Protein AF-X1MB28-F1 (afdb_monomer)

Secondary structure (DSSP, 8-state):
--EEE-SEEEEEEEEE--SSEEEEEEEETT--EEEEEEEEES-EEEEEEEEE-TT-SSSPPSEEEEEEEE-SS-EEEEE-

Mean predicted aligned error: 2.09 Å

Nearest PDB structures (foldseek):
  5aos-assembly1_A  TM=4.444E-01  e=5.708E-01  Ruminococcus flavefaciens
  5fu3-assembly1_A  TM=4.506E-01  e=1.761E+00  Ruminococcus flavefaciens

Sequence (80 aa):
APFLLDEGLTIFTFNHDGSSNFIVELLSIEGSLADLLVNEIGSYEGSKAVGIQQGALFGPEPGIHLLNITADGNWSITIE

Organism: NCBI:txid412755

Solvent-accessible surface area (backbone atoms only — not comparable to full-atom values): 4468 Å² total; per-residue (Å²): 118,78,46,79,43,67,69,44,76,38,38,39,38,43,40,32,73,22,73,41,56,35,35,33,33,36,21,38,75,89,65,47,83,30,45,79,74,43,83,46,74,23,61,43,77,51,71,47,79,44,65,23,34,79,86,48,96,70,52,37,55,51,42,52,27,34,72,52,76,47,64,77,42,63,70,50,78,47,81,85

Radius of gyration: 12.48 Å; Cα contacts (8 Å, |Δi|>4): 203; chains: 1; bounding box: 29×21×32 Å

Structure (mmCIF, N/CA/C/O backbone):
data_AF-X1MB28-F1
#
_entry.id   AF-X1MB28-F1
#
loop_
_atom_site.group_PDB
_atom_site.id
_atom_site.type_symbol
_atom_site.label_atom_id
_atom_site.label_alt_id
_atom_site.label_comp_id
_atom_site.label_asym_id
_atom_site.label_entity_id
_atom_site.label_seq_id
_atom_site.pdbx_PDB_ins_code
_atom_site.Cartn_x
_atom_site.Cartn_y
_atom_site.Cartn_z
_atom_site.occupancy
_atom_site.B_iso_or_equiv
_atom_site.auth_seq_id
_atom_site.auth_comp_id
_atom_site.auth_asym_id
_atom_site.auth_atom_id
_atom_site.pdbx_PDB_model_num
ATOM 1 N N . ALA A 1 1 ? -4.389 9.477 -3.025 1.00 86.69 1 ALA A N 1
ATOM 2 C CA . ALA A 1 1 ? -5.570 10.201 -2.504 1.00 86.69 1 ALA A CA 1
ATOM 3 C C . ALA A 1 1 ? -6.080 9.456 -1.279 1.00 86.69 1 ALA A C 1
ATOM 5 O O . ALA A 1 1 ? -5.829 8.255 -1.218 1.00 86.69 1 ALA A O 1
ATOM 6 N N . PRO A 1 2 ? -6.733 10.127 -0.318 1.00 96.25 2 PRO A N 1
ATOM 7 C CA . PRO A 1 2 ? -7.353 9.435 0.802 1.00 96.25 2 PRO A CA 1
ATOM 8 C C . PRO A 1 2 ? -8.483 8.511 0.335 1.00 96.25 2 PRO A C 1
ATOM 10 O O . PRO A 1 2 ? -9.192 8.841 -0.617 1.00 96.25 2 PRO A O 1
ATOM 13 N N . PHE A 1 3 ? -8.648 7.377 1.011 1.00 97.88 3 PHE A N 1
ATOM 14 C CA . PHE A 1 3 ? -9.720 6.405 0.774 1.00 97.88 3 PHE A CA 1
ATOM 15 C C . PHE A 1 3 ? -10.229 5.845 2.103 1.00 97.88 3 PHE A C 1
ATOM 17 O O . PHE A 1 3 ? -9.512 5.868 3.101 1.00 97.88 3 PHE A O 1
ATOM 24 N N . LEU A 1 4 ? -11.482 5.396 2.126 1.00 98.00 4 LEU A N 1
ATOM 25 C CA . LEU A 1 4 ? -12.100 4.806 3.310 1.00 98.00 4 LEU A CA 1
ATOM 26 C C . LEU A 1 4 ? -11.810 3.303 3.345 1.00 98.00 4 LEU A C 1
ATOM 28 O O . LEU A 1 4 ? -11.940 2.633 2.323 1.00 98.00 4 LEU A O 1
ATOM 32 N N . LEU A 1 5 ? -11.448 2.801 4.521 1.00 98.19 5 LEU A N 1
ATOM 33 C CA . LEU A 1 5 ? -11.424 1.381 4.847 1.00 98.19 5 LEU A CA 1
ATOM 34 C C . LEU A 1 5 ? -12.480 1.108 5.916 1.00 98.19 5 LEU A C 1
ATOM 36 O O . LEU A 1 5 ? -12.452 1.725 6.983 1.00 98.19 5 LEU A O 1
ATOM 40 N N . ASP A 1 6 ? -13.398 0.197 5.617 1.00 97.88 6 ASP A N 1
ATOM 41 C CA . ASP A 1 6 ? -14.398 -0.287 6.564 1.00 97.88 6 ASP A CA 1
ATOM 42 C C . ASP A 1 6 ? -13.855 -1.487 7.353 1.00 97.88 6 ASP A C 1
ATOM 44 O O . ASP A 1 6 ? -12.889 -2.136 6.952 1.00 97.88 6 ASP A O 1
ATOM 48 N N . GLU A 1 7 ? -14.475 -1.794 8.492 1.00 98.06 7 GLU A N 1
ATOM 49 C CA . GLU A 1 7 ? -14.139 -2.993 9.262 1.00 98.06 7 GLU A CA 1
ATOM 50 C C . GLU A 1 7 ? -14.346 -4.261 8.418 1.00 98.06 7 GLU A C 1
ATOM 52 O O . GLU A 1 7 ? -15.380 -4.427 7.766 1.00 98.06 7 GLU A O 1
ATOM 57 N N . GLY A 1 8 ? -13.375 -5.176 8.444 1.00 97.75 8 GLY A N 1
ATOM 58 C CA . GLY A 1 8 ? -13.421 -6.399 7.651 1.00 97.75 8 GLY A CA 1
ATOM 59 C C . GLY A 1 8 ? -12.082 -6.766 7.027 1.00 97.75 8 GLY A C 1
ATOM 60 O O . GLY A 1 8 ? -11.026 -6.584 7.627 1.00 97.75 8 GLY A O 1
ATOM 61 N N . LEU A 1 9 ? -12.139 -7.354 5.835 1.00 97.88 9 LEU A N 1
ATOM 62 C CA . LEU A 1 9 ? -10.967 -7.767 5.071 1.00 97.88 9 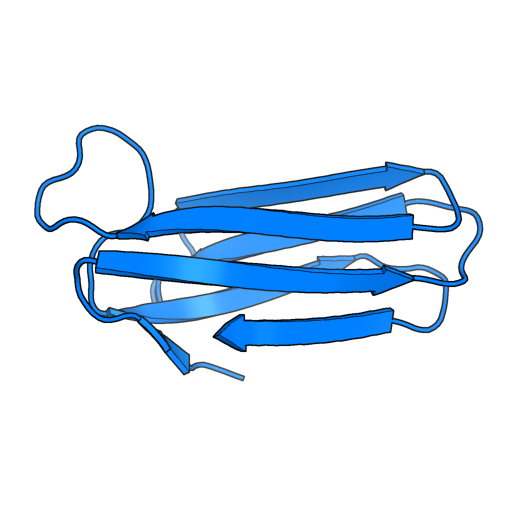LEU A CA 1
ATOM 63 C C . LEU A 1 9 ? -10.917 -6.961 3.778 1.00 97.88 9 LEU A C 1
ATOM 65 O O . LEU A 1 9 ? -11.878 -6.995 3.015 1.00 97.88 9 LEU A O 1
ATOM 69 N N . THR A 1 10 ? -9.787 -6.312 3.523 1.00 98.31 10 THR A N 1
ATOM 70 C CA . THR A 1 10 ? -9.513 -5.617 2.262 1.00 98.31 10 THR A CA 1
ATOM 71 C C . THR A 1 10 ? -8.347 -6.279 1.553 1.00 98.31 10 THR A C 1
ATOM 73 O O . THR A 1 10 ? -7.356 -6.657 2.186 1.00 98.31 10 THR A O 1
ATOM 76 N N . ILE A 1 11 ? -8.449 -6.415 0.235 1.00 98.56 11 ILE A N 1
ATOM 77 C CA . ILE A 1 11 ? -7.384 -6.957 -0.603 1.00 98.56 11 ILE A CA 1
ATOM 78 C C . ILE A 1 11 ? -6.761 -5.820 -1.400 1.00 98.56 11 ILE A C 1
ATOM 80 O O . ILE A 1 11 ? -7.430 -5.090 -2.124 1.00 98.56 11 ILE A O 1
ATOM 84 N N . PHE A 1 12 ? -5.443 -5.701 -1.290 1.00 98.69 12 PHE A N 1
ATOM 85 C CA . PHE A 1 12 ? -4.651 -4.823 -2.132 1.00 98.69 12 PHE A CA 1
ATOM 86 C C . PHE A 1 12 ? -3.928 -5.666 -3.171 1.00 98.69 12 PHE A C 1
ATOM 88 O O . PHE A 1 12 ? -3.226 -6.608 -2.808 1.00 98.69 12 PHE A O 1
ATOM 95 N N . THR A 1 13 ? -4.072 -5.315 -4.443 1.00 98.81 13 THR A N 1
ATOM 96 C CA . THR A 1 13 ? -3.350 -5.943 -5.554 1.00 98.81 13 THR A CA 1
ATOM 97 C C . THR A 1 13 ? -2.429 -4.921 -6.191 1.00 98.81 13 THR A C 1
ATOM 99 O O . THR A 1 13 ? -2.858 -3.809 -6.496 1.00 98.81 13 THR A O 1
ATOM 102 N N . PHE A 1 14 ? -1.170 -5.297 -6.389 1.00 98.69 14 PHE A N 1
ATOM 103 C CA . PHE A 1 14 ? -0.098 -4.409 -6.811 1.00 98.69 14 PHE A CA 1
ATOM 104 C C . PHE A 1 14 ? 0.562 -4.915 -8.089 1.00 98.69 14 PHE A C 1
ATOM 106 O O . PHE A 1 14 ? 0.760 -6.117 -8.273 1.00 98.69 14 PHE A O 1
ATOM 113 N N . ASN A 1 15 ? 0.983 -3.972 -8.922 1.00 98.69 15 ASN A N 1
ATOM 114 C CA . ASN A 1 15 ? 1.911 -4.208 -10.017 1.00 98.69 15 ASN A CA 1
ATOM 115 C C . ASN A 1 15 ? 2.980 -3.107 -10.011 1.00 98.69 15 ASN A C 1
ATOM 117 O O . ASN A 1 15 ? 2.650 -1.946 -9.762 1.00 98.69 15 ASN A O 1
ATOM 121 N N . HIS A 1 16 ? 4.227 -3.473 -10.290 1.00 98.75 16 HIS A N 1
ATOM 122 C CA . HIS A 1 16 ? 5.351 -2.572 -10.504 1.00 98.75 16 HIS A CA 1
ATOM 123 C C . HIS A 1 16 ? 6.281 -3.144 -11.578 1.00 98.75 16 HIS A C 1
ATOM 125 O O . HIS A 1 16 ? 6.649 -4.318 -11.512 1.00 98.75 16 HIS A O 1
ATOM 131 N N . ASP A 1 17 ? 6.696 -2.317 -12.538 1.00 98.56 17 ASP A N 1
ATOM 132 C CA . ASP A 1 17 ? 7.581 -2.714 -13.647 1.00 98.56 17 ASP A CA 1
ATOM 133 C C . ASP A 1 17 ? 9.010 -2.144 -13.544 1.00 98.56 17 ASP A C 1
ATOM 135 O O . ASP A 1 17 ? 9.812 -2.298 -14.468 1.00 98.56 17 ASP A O 1
ATOM 139 N N . GLY A 1 18 ? 9.338 -1.500 -12.418 1.00 98.38 18 GLY A N 1
ATOM 140 C CA . GLY A 1 18 ? 10.656 -0.929 -12.155 1.00 98.38 18 GLY A CA 1
ATOM 141 C C . GLY A 1 18 ? 11.718 -1.959 -11.770 1.00 98.38 18 GLY A C 1
ATOM 142 O O . GLY A 1 18 ? 11.511 -3.173 -11.787 1.00 98.38 18 GLY A O 1
ATOM 143 N N . SER A 1 19 ? 12.901 -1.457 -11.429 1.00 98.50 19 SER A N 1
ATOM 144 C CA . SER A 1 19 ? 14.106 -2.266 -11.188 1.00 98.50 19 SER A CA 1
ATOM 145 C C . SER A 1 19 ? 14.693 -2.094 -9.786 1.00 98.50 19 SER A C 1
ATOM 147 O O . SER A 1 19 ? 15.594 -2.839 -9.399 1.00 98.50 19 SER A O 1
ATOM 149 N N . SER A 1 20 ? 14.186 -1.123 -9.030 1.00 98.00 20 SER A N 1
ATOM 150 C CA . SER A 1 20 ? 14.651 -0.747 -7.701 1.00 98.00 20 SER A CA 1
ATOM 151 C C . SER A 1 20 ? 13.499 -0.858 -6.697 1.00 98.00 20 SER A C 1
ATOM 153 O O . SER A 1 20 ? 12.591 -1.668 -6.874 1.00 98.00 20 SER A O 1
ATOM 155 N N . ASN A 1 21 ? 13.567 -0.104 -5.604 1.00 97.88 21 ASN A N 1
ATOM 156 C CA . ASN A 1 21 ? 12.606 -0.173 -4.510 1.00 97.88 21 ASN A CA 1
ATOM 157 C C . ASN A 1 21 ? 11.167 0.058 -4.986 1.00 97.88 21 ASN A C 1
ATOM 159 O O . ASN A 1 21 ? 10.850 1.119 -5.525 1.00 97.88 21 ASN A O 1
ATOM 163 N N . PHE A 1 22 ? 10.301 -0.895 -4.653 1.00 98.75 22 PHE A N 1
ATOM 164 C CA . PHE A 1 22 ? 8.858 -0.732 -4.630 1.00 98.75 22 PHE A CA 1
ATOM 165 C C . PHE A 1 22 ? 8.366 -0.911 -3.197 1.00 98.75 22 PHE A C 1
ATOM 167 O O . PHE A 1 22 ? 8.321 -2.022 -2.662 1.00 98.75 22 PHE A O 1
ATOM 174 N N . ILE A 1 23 ? 8.050 0.212 -2.556 1.00 98.81 23 ILE A N 1
ATOM 175 C CA . ILE A 1 23 ? 7.615 0.271 -1.163 1.00 98.81 23 ILE A CA 1
ATOM 176 C C . ILE A 1 23 ? 6.239 0.915 -1.128 1.00 98.81 23 ILE A C 1
ATOM 178 O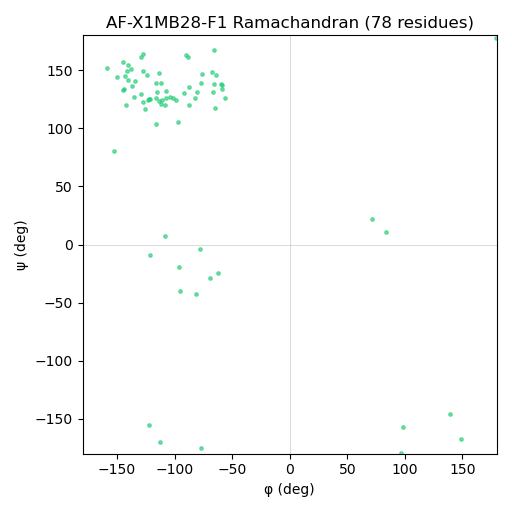 O . ILE A 1 23 ? 6.056 2.028 -1.628 1.00 98.81 23 ILE A O 1
ATOM 182 N N . VAL A 1 24 ? 5.284 0.220 -0.519 1.00 98.69 24 VAL A N 1
ATOM 183 C CA . VAL A 1 24 ? 3.925 0.720 -0.320 1.00 98.69 24 VAL A CA 1
ATOM 184 C C . VAL A 1 24 ? 3.582 0.631 1.156 1.00 98.69 24 VAL A C 1
ATOM 186 O O . VAL A 1 24 ? 3.502 -0.457 1.726 1.00 98.69 24 VAL A O 1
ATOM 189 N N . GLU A 1 25 ? 3.349 1.785 1.763 1.00 98.75 25 GLU A N 1
ATOM 190 C CA . GLU A 1 25 ? 2.947 1.926 3.158 1.00 98.75 25 GLU A CA 1
ATOM 191 C C . GLU A 1 25 ? 1.480 2.344 3.229 1.00 98.75 25 GLU A C 1
ATOM 193 O O . GLU A 1 25 ? 1.060 3.294 2.562 1.00 98.75 25 GLU A O 1
ATOM 198 N N . LEU A 1 26 ? 0.709 1.653 4.065 1.00 98.62 26 LEU A N 1
ATOM 199 C CA . LEU A 1 26 ? -0.624 2.071 4.469 1.00 98.62 26 LEU A CA 1
ATOM 200 C C . LEU A 1 26 ? -0.493 2.985 5.682 1.00 98.62 26 LEU A C 1
ATOM 202 O O . LEU A 1 26 ? 0.019 2.568 6.722 1.00 98.62 26 LEU A O 1
ATOM 206 N N . LEU A 1 27 ? -0.972 4.216 5.554 1.00 98.38 27 LEU A N 1
ATOM 207 C CA . LEU A 1 27 ? -0.950 5.209 6.620 1.00 98.38 27 LEU A CA 1
ATOM 208 C C . LEU A 1 27 ? -2.372 5.547 7.070 1.00 98.38 27 LEU A C 1
ATOM 210 O O . LEU A 1 27 ? -3.292 5.586 6.248 1.00 9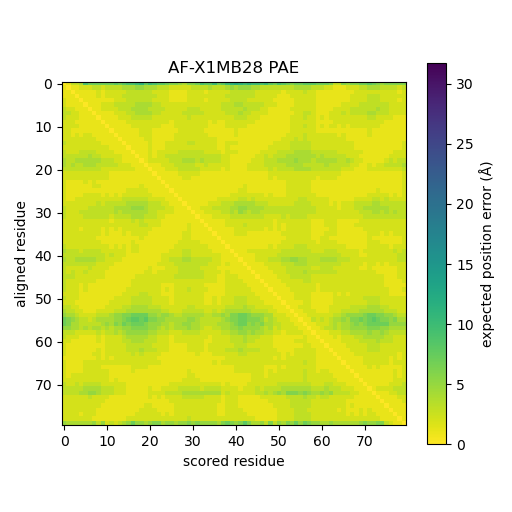8.38 27 LEU A O 1
ATOM 214 N N . SER A 1 28 ? -2.537 5.866 8.353 1.00 96.56 28 SER A N 1
ATOM 215 C CA . SER A 1 28 ? -3.742 6.539 8.847 1.00 96.56 28 SER A CA 1
ATOM 216 C C . SER A 1 28 ? -3.850 7.957 8.265 1.00 96.56 28 SER A C 1
ATOM 218 O O . SER A 1 28 ? -2.883 8.493 7.709 1.00 96.56 28 SER A O 1
ATOM 220 N N . ILE A 1 29 ? -5.007 8.608 8.405 1.00 96.31 29 ILE A N 1
ATOM 221 C CA . ILE A 1 29 ? -5.181 10.001 7.957 1.00 96.31 29 ILE A CA 1
ATOM 222 C C . ILE A 1 29 ? -4.254 10.986 8.689 1.00 96.31 29 ILE A C 1
ATOM 224 O O . ILE A 1 29 ? -3.890 12.024 8.138 1.00 96.31 29 ILE A O 1
ATOM 228 N N . GLU A 1 30 ? -3.813 10.644 9.899 1.00 95.00 30 GLU A N 1
ATOM 229 C CA . GLU A 1 30 ? -2.814 11.382 10.679 1.00 95.00 30 GLU A CA 1
ATOM 230 C C . GLU A 1 30 ?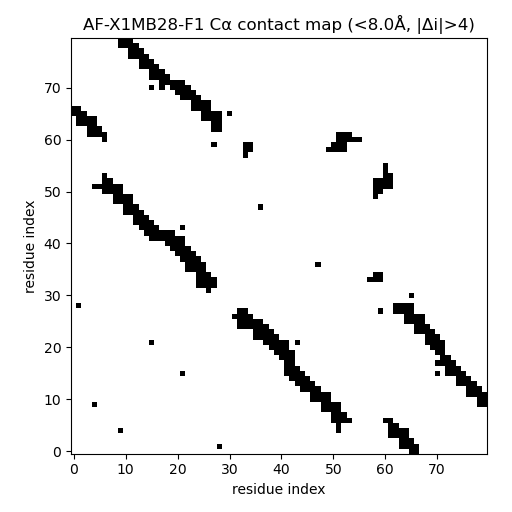 -1.370 11.128 10.207 1.00 95.00 30 GLU A C 1
ATOM 232 O O . GLU A 1 30 ? -0.437 11.740 10.725 1.00 95.00 30 GLU A O 1
ATOM 237 N N . GLY A 1 31 ? -1.170 10.233 9.233 1.00 95.12 31 GLY A N 1
ATOM 238 C CA . GLY A 1 31 ? 0.134 9.890 8.666 1.00 95.12 31 GLY A CA 1
ATOM 239 C C . GLY A 1 31 ? 0.918 8.845 9.464 1.00 95.12 31 GLY A C 1
ATOM 240 O O . GLY A 1 31 ? 2.099 8.640 9.190 1.00 95.12 31 GLY A O 1
ATOM 241 N N . SER A 1 32 ? 0.295 8.185 10.445 1.00 95.38 32 SER A N 1
ATOM 242 C CA . SER A 1 32 ? 0.937 7.097 11.194 1.00 95.38 32 SER A CA 1
ATOM 243 C C . SER A 1 32 ? 0.953 5.818 10.361 1.00 95.38 32 SER A C 1
ATOM 245 O O . SER A 1 32 ? -0.044 5.501 9.715 1.00 95.38 32 SER A O 1
ATOM 247 N N . LEU A 1 33 ? 2.059 5.069 10.389 1.00 97.00 33 LEU A N 1
ATOM 248 C CA . LEU A 1 33 ? 2.156 3.783 9.698 1.00 97.00 33 LEU A CA 1
ATOM 249 C C . LEU A 1 33 ? 1.182 2.776 10.317 1.00 97.00 33 LEU A C 1
ATOM 251 O O . LEU A 1 33 ? 1.318 2.422 11.487 1.00 97.00 33 LEU A O 1
ATOM 255 N N . ALA A 1 34 ? 0.230 2.309 9.514 1.00 97.06 34 ALA A N 1
ATOM 256 C CA . ALA A 1 34 ? -0.725 1.276 9.886 1.00 97.06 34 ALA A CA 1
ATOM 257 C C . ALA A 1 34 ? -0.256 -0.116 9.435 1.00 97.06 34 ALA A C 1
ATOM 259 O O . ALA A 1 34 ? -0.389 -1.081 10.186 1.00 97.06 34 ALA A O 1
ATOM 260 N N . ASP A 1 35 ? 0.318 -0.225 8.230 1.00 97.94 35 ASP A N 1
ATOM 261 C CA . ASP A 1 35 ? 0.887 -1.477 7.717 1.00 97.94 35 ASP A CA 1
ATOM 262 C C . ASP A 1 35 ? 1.912 -1.232 6.591 1.00 97.94 35 ASP A C 1
ATOM 264 O O . ASP A 1 35 ? 1.810 -0.265 5.834 1.00 97.94 35 ASP A O 1
ATOM 268 N N . LEU A 1 36 ? 2.885 -2.135 6.447 1.00 98.19 36 LEU A N 1
ATOM 269 C CA . LEU A 1 36 ? 3.810 -2.188 5.314 1.00 98.19 36 LEU A CA 1
ATOM 270 C C . LEU A 1 36 ? 3.283 -3.212 4.306 1.00 98.19 36 LEU A C 1
ATOM 272 O O . LEU A 1 36 ? 3.334 -4.423 4.539 1.00 98.19 36 LEU A O 1
ATOM 276 N N . LEU A 1 37 ? 2.720 -2.731 3.200 1.00 98.50 37 LEU A N 1
ATOM 277 C CA . LEU A 1 37 ? 2.020 -3.578 2.238 1.00 98.50 37 LEU A CA 1
ATOM 278 C C . LEU A 1 37 ? 2.979 -4.277 1.273 1.00 98.50 37 LEU A C 1
ATOM 280 O O . LEU A 1 37 ? 2.814 -5.466 1.013 1.00 98.50 37 LEU A O 1
ATOM 284 N N . VAL A 1 38 ? 3.984 -3.552 0.780 1.00 98.69 38 VAL A N 1
ATOM 285 C CA . VAL A 1 38 ? 5.030 -4.075 -0.110 1.00 98.69 38 VAL A CA 1
ATOM 286 C C . VAL A 1 38 ? 6.371 -3.456 0.280 1.00 98.69 38 VAL A C 1
ATOM 288 O O . VAL A 1 38 ? 6.422 -2.279 0.638 1.00 98.69 38 VAL A O 1
ATOM 291 N N . ASN A 1 39 ? 7.444 -4.244 0.218 1.00 98.38 39 ASN A N 1
ATOM 292 C CA . ASN A 1 39 ? 8.823 -3.782 0.369 1.00 98.38 39 ASN A CA 1
ATOM 293 C C . ASN A 1 39 ? 9.757 -4.719 -0.404 1.00 98.38 39 ASN A C 1
ATOM 295 O O . ASN A 1 39 ? 10.338 -5.641 0.166 1.00 98.38 39 ASN A O 1
ATOM 299 N N . GLU A 1 40 ? 9.835 -4.508 -1.713 1.00 98.12 40 GLU A N 1
ATOM 300 C CA . GLU A 1 40 ? 10.548 -5.385 -2.643 1.00 98.12 40 GLU A CA 1
ATOM 301 C C . GLU A 1 40 ? 11.502 -4.583 -3.535 1.00 98.12 40 GLU A C 1
ATOM 303 O O . GLU A 1 40 ? 11.367 -3.366 -3.683 1.00 98.12 40 GLU A O 1
ATOM 308 N N . ILE A 1 41 ? 12.473 -5.270 -4.141 1.00 98.38 41 ILE A N 1
ATOM 309 C CA . ILE A 1 41 ? 13.385 -4.691 -5.136 1.00 98.38 41 ILE A CA 1
ATOM 310 C C . ILE A 1 41 ? 13.069 -5.295 -6.503 1.00 98.38 41 ILE A C 1
ATOM 312 O O . ILE A 1 41 ? 13.156 -6.510 -6.683 1.00 98.38 41 ILE A O 1
ATOM 316 N N . GLY A 1 42 ? 12.787 -4.436 -7.480 1.00 98.12 42 GLY A N 1
ATOM 317 C CA . GLY A 1 42 ? 12.533 -4.814 -8.863 1.00 98.12 42 GLY A CA 1
ATOM 318 C C . GLY A 1 42 ? 11.053 -4.894 -9.219 1.00 98.12 42 GLY A C 1
ATOM 319 O O . GLY A 1 42 ? 10.195 -4.260 -8.597 1.00 98.12 42 GLY A O 1
ATOM 320 N N . SER A 1 43 ? 10.765 -5.666 -10.265 1.00 98.31 43 SER A N 1
ATOM 321 C CA . SER A 1 43 ? 9.402 -5.889 -10.734 1.00 98.31 43 SER A CA 1
ATOM 322 C C . SER A 1 43 ? 8.604 -6.659 -9.688 1.00 98.31 43 SER A C 1
ATOM 324 O O . SER A 1 43 ? 9.106 -7.642 -9.137 1.00 98.31 43 SER A O 1
ATOM 326 N N . TYR A 1 44 ? 7.354 -6.267 -9.472 1.00 98.38 44 TYR A N 1
ATOM 327 C CA . TYR A 1 44 ? 6.479 -6.902 -8.497 1.00 98.38 44 TYR A CA 1
ATOM 328 C C . TYR A 1 44 ? 5.076 -7.093 -9.063 1.00 98.38 44 TYR A C 1
ATOM 330 O O . TYR A 1 44 ? 4.512 -6.184 -9.665 1.00 98.38 44 TYR A O 1
ATOM 338 N N . GLU A 1 45 ? 4.497 -8.263 -8.823 1.00 98.62 45 GLU A N 1
ATOM 339 C CA . GLU A 1 45 ? 3.089 -8.549 -9.074 1.00 98.62 45 GLU A CA 1
ATOM 340 C C . GLU A 1 45 ? 2.592 -9.449 -7.945 1.00 98.62 45 GLU A C 1
ATOM 342 O O . GLU A 1 45 ? 3.144 -10.525 -7.704 1.00 98.62 45 GLU A O 1
ATOM 347 N N . GLY A 1 46 ? 1.586 -8.993 -7.206 1.00 98.12 46 GLY A N 1
ATOM 348 C CA . GLY A 1 46 ? 1.109 -9.722 -6.039 1.00 98.12 46 GLY A CA 1
ATOM 349 C C . GLY A 1 46 ? -0.037 -9.026 -5.327 1.00 98.12 46 GLY A C 1
ATOM 350 O O . GLY A 1 46 ? -0.439 -7.922 -5.693 1.00 98.12 46 GLY A O 1
ATOM 351 N N . SER A 1 47 ? -0.544 -9.678 -4.284 1.00 98.44 47 SER A N 1
ATOM 352 C CA . SER A 1 47 ? -1.638 -9.153 -3.472 1.00 98.44 47 SER A CA 1
ATOM 353 C C . SER A 1 47 ? -1.393 -9.397 -1.986 1.00 98.44 47 SER A C 1
ATOM 355 O O . SER A 1 47 ? -0.772 -10.391 -1.602 1.00 98.44 47 SER A O 1
ATOM 357 N N . LYS A 1 48 ? -1.928 -8.512 -1.142 1.00 98.31 48 LYS A N 1
ATOM 358 C CA . LYS A 1 48 ? -1.927 -8.643 0.319 1.00 98.31 48 LYS A CA 1
ATOM 359 C C . LYS A 1 48 ? -3.341 -8.431 0.851 1.00 98.31 48 LYS A C 1
ATOM 361 O O . LYS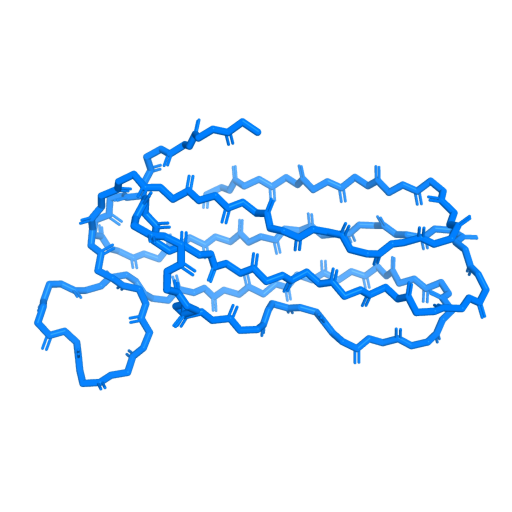 A 1 48 ? -3.981 -7.436 0.524 1.00 98.31 48 LYS A O 1
ATOM 366 N N . ALA A 1 49 ? -3.809 -9.356 1.685 1.00 97.94 49 ALA A N 1
ATOM 367 C CA . ALA A 1 49 ? -5.054 -9.200 2.426 1.00 97.94 49 ALA A CA 1
ATOM 368 C C . ALA A 1 49 ? -4.762 -8.572 3.796 1.00 97.94 49 ALA A C 1
ATOM 370 O O . ALA A 1 49 ? -3.870 -9.034 4.511 1.00 97.94 49 ALA A O 1
ATOM 371 N N . VAL A 1 50 ? -5.508 -7.529 4.151 1.00 98.00 50 VAL A N 1
ATOM 372 C CA . VAL A 1 50 ? -5.348 -6.770 5.394 1.00 98.00 50 VAL A CA 1
ATOM 373 C C . VAL A 1 50 ? -6.659 -6.807 6.165 1.00 98.00 50 VAL A C 1
ATOM 375 O O . VAL A 1 50 ? -7.714 -6.466 5.632 1.00 98.00 50 VAL A O 1
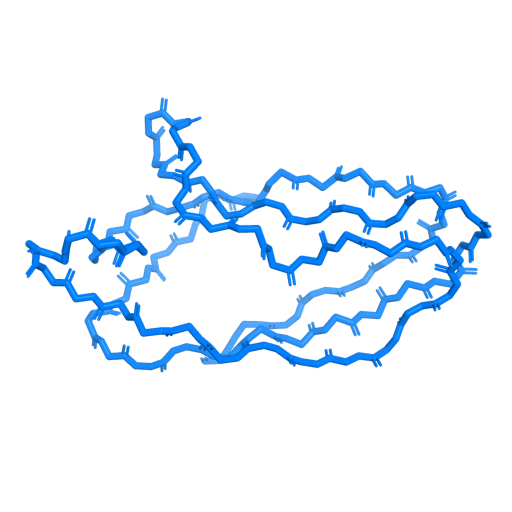ATOM 378 N N . GLY A 1 51 ? -6.588 -7.253 7.418 1.00 97.75 51 GLY A N 1
ATOM 379 C CA . GLY A 1 51 ? -7.710 -7.189 8.348 1.00 97.75 51 GLY A CA 1
ATOM 380 C C . GLY A 1 51 ? -7.788 -5.803 8.977 1.00 97.75 51 GLY A C 1
ATOM 381 O O . GLY A 1 51 ? -6.801 -5.331 9.538 1.00 97.75 51 GLY A O 1
ATOM 382 N N . ILE A 1 52 ? -8.953 -5.177 8.883 1.00 98.25 52 ILE A N 1
ATOM 383 C CA . ILE A 1 52 ? -9.257 -3.872 9.462 1.00 98.25 52 ILE A CA 1
ATOM 384 C C . ILE A 1 52 ? -10.202 -4.114 10.629 1.00 98.25 52 ILE A C 1
ATOM 386 O O . ILE A 1 52 ? -11.282 -4.677 10.444 1.00 98.25 52 ILE A O 1
ATOM 390 N N . GLN A 1 53 ? -9.792 -3.721 11.832 1.00 97.88 53 GLN A N 1
ATOM 391 C CA . GLN A 1 53 ? -10.550 -3.988 13.051 1.00 97.88 53 GLN A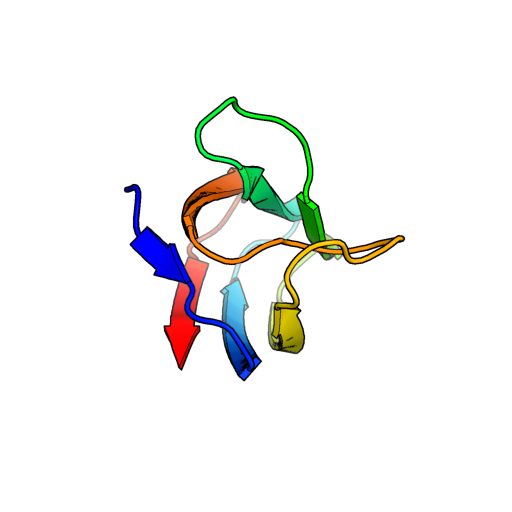 CA 1
ATOM 392 C C . GLN A 1 53 ? -10.430 -2.818 14.024 1.00 97.88 53 GLN A C 1
ATOM 394 O O . GLN A 1 53 ? -9.336 -2.317 14.280 1.00 97.88 53 GLN A O 1
ATOM 399 N N . GLN A 1 54 ? -11.553 -2.390 14.603 1.00 97.31 54 GLN A N 1
ATOM 400 C CA . GLN A 1 54 ? -11.527 -1.338 15.617 1.00 97.31 54 GLN A CA 1
ATOM 401 C C . GLN A 1 54 ? -10.821 -1.835 16.886 1.00 97.31 54 GLN A C 1
ATOM 403 O O . GLN A 1 54 ? -11.156 -2.895 17.417 1.00 97.31 54 GLN A O 1
ATOM 408 N N . GLY A 1 55 ? -9.875 -1.054 17.412 1.00 94.00 55 GLY A N 1
ATOM 409 C CA . GLY A 1 55 ? -9.134 -1.419 18.617 1.00 94.00 55 GLY A CA 1
ATOM 410 C C . GLY A 1 55 ? -8.149 -2.565 18.391 1.00 94.00 55 GLY A C 1
ATOM 411 O O . GLY A 1 55 ? -7.794 -3.260 19.348 1.00 94.00 55 GLY A O 1
ATOM 412 N N . ALA A 1 56 ? -7.733 -2.799 17.142 1.00 89.38 56 ALA A N 1
ATOM 413 C CA . ALA A 1 56 ? -6.709 -3.780 16.828 1.00 89.38 56 ALA A CA 1
ATOM 414 C C . ALA A 1 56 ? -5.403 -3.448 17.566 1.00 89.38 56 ALA A C 1
ATOM 416 O O . ALA A 1 56 ? -4.963 -2.301 17.615 1.00 89.38 56 ALA A O 1
ATOM 417 N N . LEU A 1 57 ? -4.750 -4.469 18.130 1.00 89.81 57 LEU A N 1
ATOM 418 C CA . LEU A 1 57 ? -3.431 -4.294 18.749 1.00 89.81 57 LEU A CA 1
ATOM 419 C C . LEU A 1 57 ? -2.345 -4.006 17.695 1.00 89.81 57 LEU A C 1
ATOM 421 O O . LEU A 1 57 ? -1.354 -3.345 17.993 1.00 89.81 57 LEU A O 1
ATOM 425 N N . PHE A 1 58 ? -2.540 -4.522 16.479 1.00 87.69 58 PHE A N 1
ATOM 426 C CA . PHE A 1 58 ? -1.676 -4.342 15.317 1.00 87.69 58 PHE A CA 1
ATOM 427 C C . PHE A 1 58 ? -2.541 -4.235 14.055 1.00 87.69 58 PHE A C 1
ATOM 429 O O . PHE A 1 58 ? -3.538 -4.948 13.950 1.00 87.69 58 PHE A O 1
ATOM 436 N N . GLY A 1 59 ? -2.115 -3.419 13.089 1.00 93.62 59 GLY A N 1
ATOM 437 C CA . GLY A 1 59 ? -2.820 -3.208 11.822 1.00 93.62 59 GLY A CA 1
ATOM 438 C C . GLY A 1 59 ? -3.713 -1.961 11.811 1.00 93.62 59 GLY A C 1
ATOM 439 O O . GLY A 1 59 ? -3.743 -1.214 12.792 1.00 93.62 59 GLY A O 1
ATOM 440 N N . PRO A 1 60 ? -4.407 -1.704 10.689 1.00 97.31 60 PRO A N 1
ATOM 441 C CA . PRO A 1 60 ? -5.258 -0.532 10.532 1.00 97.31 60 PRO A CA 1
ATOM 442 C C . PRO A 1 60 ? -6.588 -0.664 11.286 1.00 97.31 60 PRO A C 1
ATOM 444 O O . PRO A 1 60 ? -7.195 -1.735 11.356 1.00 97.31 60 PRO A O 1
ATOM 447 N N . GLU A 1 61 ? -7.078 0.468 11.782 1.00 97.19 61 GLU A N 1
ATOM 448 C CA . GLU A 1 61 ? -8.456 0.614 12.256 1.00 97.19 61 GLU A CA 1
ATOM 449 C C . GLU A 1 61 ? -9.372 1.081 11.110 1.00 97.19 61 GLU A C 1
ATOM 451 O O . GLU A 1 61 ? -8.870 1.583 10.107 1.00 97.19 61 GLU A O 1
ATOM 456 N N . PRO A 1 62 ? -10.706 0.957 11.216 1.00 98.12 62 PRO A N 1
ATOM 457 C CA . PRO A 1 62 ? -11.617 1.533 10.230 1.00 98.12 62 PRO A CA 1
ATOM 458 C C . PRO A 1 62 ? -11.459 3.057 10.135 1.00 98.12 62 PRO A C 1
ATOM 460 O O . PRO A 1 62 ? -11.356 3.745 11.151 1.00 98.12 62 PRO A O 1
ATOM 463 N N . GLY A 1 63 ? -11.479 3.608 8.921 1.00 97.75 63 GLY A N 1
ATOM 464 C CA . GLY A 1 63 ? -11.366 5.051 8.713 1.00 97.75 63 GLY A CA 1
ATOM 465 C C . GLY A 1 63 ? -10.676 5.457 7.418 1.00 97.75 63 GLY A C 1
ATOM 466 O O . GLY A 1 63 ? -10.484 4.661 6.497 1.00 97.75 63 GLY A O 1
ATOM 467 N N . ILE A 1 64 ? -10.325 6.741 7.327 1.00 98.25 64 ILE A N 1
ATOM 468 C CA . ILE A 1 64 ? -9.653 7.294 6.150 1.00 98.25 64 ILE A CA 1
ATOM 469 C C . ILE A 1 64 ? -8.160 6.964 6.212 1.00 98.25 64 ILE A C 1
ATOM 471 O O . ILE A 1 64 ? -7.503 7.218 7.218 1.00 98.25 64 ILE A O 1
ATOM 475 N N . HIS A 1 65 ? -7.631 6.451 5.106 1.00 98.44 65 HIS A N 1
ATOM 476 C CA . HIS A 1 65 ? -6.243 6.040 4.957 1.00 98.44 65 HIS A CA 1
ATOM 477 C C . HIS A 1 65 ? -5.594 6.669 3.732 1.00 98.44 65 HIS A C 1
ATOM 479 O O . HIS A 1 65 ? -6.259 7.182 2.828 1.00 98.44 65 HIS A O 1
ATOM 485 N N . LEU A 1 66 ? -4.267 6.616 3.711 1.00 98.19 66 LEU A N 1
ATOM 486 C CA . LEU A 1 66 ? -3.412 7.064 2.623 1.00 98.19 66 LEU A CA 1
ATOM 487 C C . LEU A 1 66 ? -2.465 5.926 2.236 1.00 98.19 66 LEU A C 1
ATOM 489 O O . LEU A 1 66 ? -2.054 5.140 3.085 1.00 98.19 66 LEU A O 1
ATOM 493 N N . LEU A 1 67 ? -2.080 5.874 0.961 1.00 98.38 67 LEU A N 1
ATOM 494 C CA . LEU A 1 67 ? -0.921 5.096 0.534 1.00 98.38 67 LEU A CA 1
ATOM 495 C C . LEU A 1 67 ? 0.256 6.045 0.324 1.00 98.38 67 LEU A C 1
ATOM 497 O O . LEU A 1 67 ? 0.136 7.009 -0.439 1.00 98.38 67 LEU A O 1
ATOM 501 N N . ASN A 1 68 ? 1.375 5.759 0.983 1.00 98.38 68 ASN A N 1
ATOM 502 C CA . ASN A 1 68 ? 2.667 6.353 0.664 1.00 98.38 68 ASN A CA 1
ATOM 503 C C . ASN A 1 68 ? 3.456 5.363 -0.196 1.00 98.38 68 ASN A C 1
ATOM 505 O O . ASN A 1 68 ? 3.610 4.200 0.171 1.00 98.38 68 ASN A O 1
ATOM 509 N N . ILE A 1 69 ? 3.885 5.810 -1.375 1.00 98.44 69 ILE A N 1
ATOM 510 C CA . ILE A 1 69 ? 4.393 4.931 -2.430 1.00 98.44 69 ILE A CA 1
ATOM 511 C C . ILE A 1 69 ? 5.762 5.437 -2.869 1.00 98.44 69 ILE A C 1
ATOM 513 O O . ILE A 1 69 ? 5.894 6.573 -3.324 1.00 98.44 69 ILE A O 1
ATOM 517 N N . THR A 1 70 ? 6.767 4.573 -2.762 1.00 98.62 70 THR A N 1
ATOM 518 C CA . THR A 1 70 ? 8.093 4.764 -3.358 1.00 98.62 70 THR A CA 1
ATOM 519 C C . THR A 1 70 ? 8.266 3.739 -4.470 1.00 98.62 70 THR A C 1
ATOM 521 O O . THR A 1 70 ? 8.171 2.543 -4.212 1.00 98.62 70 THR A O 1
ATOM 524 N N . ALA A 1 71 ? 8.504 4.204 -5.694 1.00 98.38 71 ALA A N 1
ATOM 525 C CA . ALA A 1 71 ? 8.657 3.369 -6.882 1.00 98.38 71 ALA A CA 1
ATOM 526 C C . ALA A 1 71 ? 9.605 4.050 -7.881 1.00 98.38 71 ALA A C 1
ATOM 528 O O . ALA A 1 71 ? 9.574 5.278 -8.004 1.00 98.38 71 ALA A O 1
ATOM 529 N N . ASP A 1 72 ? 10.426 3.273 -8.594 1.00 97.75 72 ASP A N 1
ATOM 530 C CA . ASP A 1 72 ? 11.260 3.775 -9.698 1.00 97.75 72 ASP A CA 1
ATOM 531 C C . ASP A 1 72 ? 10.628 3.570 -11.085 1.00 97.75 72 ASP A C 1
ATOM 533 O O . ASP A 1 72 ? 11.019 4.257 -12.030 1.00 97.75 72 ASP A O 1
ATOM 537 N N . GLY A 1 73 ? 9.657 2.659 -11.207 1.00 96.50 73 GLY A N 1
ATOM 538 C CA . GLY A 1 73 ? 8.917 2.368 -12.437 1.00 96.50 73 GLY A CA 1
ATOM 539 C C . GLY A 1 73 ? 7.439 2.762 -12.386 1.00 96.50 73 GLY A C 1
ATOM 540 O O . GLY A 1 73 ? 6.971 3.433 -11.459 1.00 96.50 73 GLY A O 1
ATOM 541 N N . ASN A 1 74 ? 6.685 2.327 -13.397 1.00 98.56 74 ASN A N 1
ATOM 542 C CA . ASN A 1 74 ? 5.231 2.405 -13.366 1.00 98.56 74 ASN A CA 1
ATOM 543 C C . ASN A 1 74 ? 4.701 1.455 -12.301 1.00 98.56 74 ASN A C 1
ATOM 545 O O . ASN A 1 74 ? 5.252 0.381 -12.054 1.00 98.56 74 ASN A O 1
ATOM 549 N N . TRP A 1 75 ? 3.585 1.841 -11.703 1.00 98.50 75 TRP A N 1
ATOM 550 C CA . TRP A 1 75 ? 2.905 1.016 -10.726 1.00 98.50 75 TRP A CA 1
ATOM 551 C C . TRP A 1 75 ? 1.398 1.183 -10.831 1.00 98.50 75 TRP A C 1
ATOM 553 O O . TRP A 1 75 ? 0.884 2.198 -11.308 1.00 98.50 75 TRP A O 1
ATOM 563 N N . SER A 1 76 ? 0.680 0.174 -10.353 1.00 98.50 76 SER A N 1
ATOM 564 C CA . SER A 1 76 ? -0.761 0.251 -10.142 1.00 98.50 76 SER A CA 1
ATOM 565 C C . SER A 1 76 ? -1.146 -0.475 -8.864 1.00 98.50 76 SER A C 1
ATOM 567 O O . SER A 1 76 ? -0.476 -1.422 -8.448 1.00 98.50 76 SER A O 1
ATOM 569 N N . ILE A 1 77 ? -2.210 0.012 -8.228 1.00 98.38 77 ILE A N 1
ATOM 570 C CA . ILE A 1 77 ? -2.768 -0.569 -7.011 1.00 98.38 77 ILE A CA 1
ATOM 571 C C . ILE A 1 77 ? -4.281 -0.616 -7.169 1.00 98.38 77 ILE A C 1
ATOM 573 O O . ILE A 1 77 ? -4.902 0.404 -7.471 1.00 98.38 77 ILE A O 1
ATOM 577 N N . THR A 1 78 ? -4.858 -1.793 -6.957 1.00 98.31 78 THR A N 1
ATOM 578 C CA . THR A 1 78 ? -6.307 -2.002 -6.863 1.00 98.31 78 THR A CA 1
ATOM 579 C C . THR A 1 78 ? -6.650 -2.382 -5.430 1.00 98.31 78 THR A C 1
ATOM 581 O O . THR A 1 78 ? -5.895 -3.123 -4.802 1.00 98.31 78 THR A O 1
ATOM 584 N N . ILE A 1 79 ? -7.753 -1.844 -4.916 1.00 97.88 79 ILE A N 1
ATOM 585 C CA . ILE A 1 79 ? -8.224 -2.047 -3.544 1.00 97.88 79 ILE A CA 1
ATOM 586 C C . ILE A 1 79 ? -9.641 -2.614 -3.637 1.00 97.88 79 ILE A C 1
ATOM 588 O O . ILE A 1 79 ? -10.485 -2.001 -4.295 1.00 97.88 79 ILE A O 1
ATOM 592 N N . GLU A 1 80 ? -9.868 -3.768 -3.013 1.00 94.50 80 GLU A N 1
ATOM 593 C CA . GLU A 1 80 ? -11.132 -4.524 -3.020 1.00 94.50 80 GLU A CA 1
ATOM 594 C C . GLU A 1 80 ? -11.648 -4.794 -1.607 1.00 94.50 80 GLU A C 1
ATOM 596 O O . GLU A 1 80 ? -10.827 -5.175 -0.735 1.00 94.50 80 GLU A O 1
#

Foldseek 3Di:
DKDWDDAAKKKKWKWAAAAAWWWKFKADPVRHTQDTFDTDGHTDTDMDMFGEDDPDPGGHHTTIIDIDTDGPGDMDMDMD

pLDDT: mean 97.37, std 2.35, range [86.69, 98.81]

=== Feature glossary ===
The record interleaves many kinds of information about one protein. Here is each kind framed as the question it answers.

Q: Are the domains correctly placed relative to each other?
A: Predicted aligned error is AlphaFold's pairwise confidence. Unlike pLDDT (per-residue), PAE is per-residue-pair and captures whethe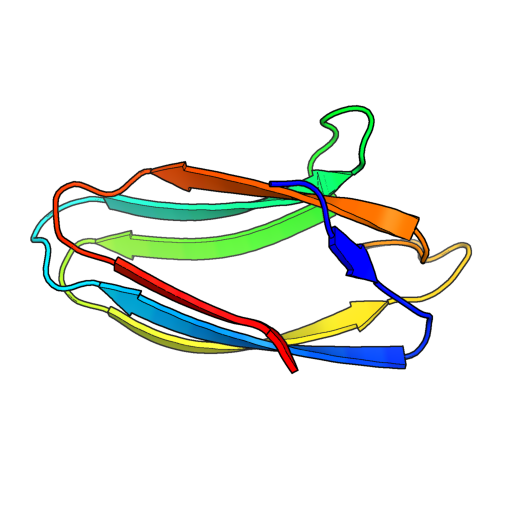r two parts of the structure are correctly placed relative to each other. Units are ångströms of expected positional error.

Q: Which residues are in helices, strands, or loops?
A: Eight-state secondary structure (DSSP): H is the canonical α-helix, G the tighter 3₁₀-helix, I the wider π-helix; E/B are β-structure, T and S are turns and bends, and '-' is everything else. DSSP derives these from the pattern of main-chain N–H···O=C hydrogen bonds, not from the sequence.

Q: What if only a Cα trace is available?
A: P-SEA three-state annotation labels each residue as helix, strand, or coil based purely on the geometry of the Cα trace. It serves as a fallback when the full backbone (and thus DSSP) is unavailable.

Q: What are the backbone torsion angles?
A: φ (phi) and ψ (psi) are the two rotatable backbone dihedrals per residue: φ is the C(i-1)–N–Cα–C torsion, ψ is the N–Cα–C–N(i+1) torsion, both in degrees on (−180°, 180°]. α-helical residues cluster near (−60°, −45°); β-strand residues near (−120°, +130°). A Ramachandran plot is simply a scatter of (φ, ψ) for every residue.

Q: What known structures does this most resemble?
A: Structural nearest neighbors (via Foldseek easy-search vs the PDB). Reported per hit: target PDB id, E-value, and alignment TM-score. A TM-score above ~0.5 is the conventional threshold for 'same fold'.

Q: What family and function is it annotated with?
A: Database cross-references. InterPro integrates a dozen domain/family signature databases into unified entries with residue-range hits. GO terms attach function/process/location labels with evidence codes. CATH codes position the fold in a four-level structural taxonomy. Organism is the NCBI-taxonomy species name.

Q: Which residues are buried vs exposed?
A: Solvent accessibility: the surface area of each residue that a 1.4 Å water probe can touch, in Å². When only backbone atoms are present the absolute values are lower than full-atom SASA (side chains contribute most of the area) and are flagged as backbone-only.

Q: What do the diagnostic plots show?
A: Three diagnostic plots accompany the record. The Cα contact map visualizes the tertiary structure as a 2D adjacency matrix (8 Å cutoff, sequence-local contacts suppressed). The Ramachan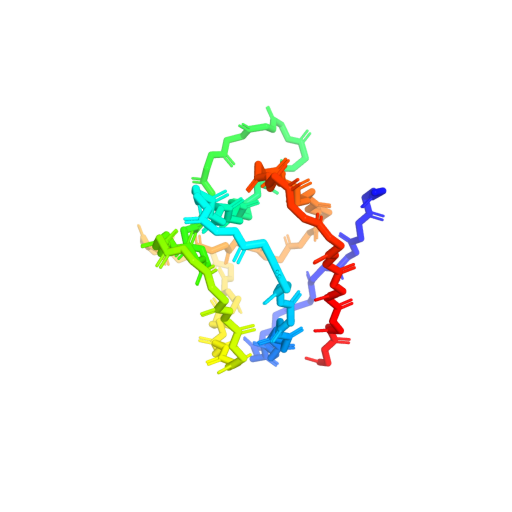dran plot shows the distribution of backbone (φ, ψ) torsions, with points in the α and β basins reflecting secondary structure content. The PAE plot shows AlphaFold's inter-residue confidence as a color matrix.

Q: What is the amino-acid chain?
A: The amino-acid sequence is the protein's primary structure: the linear order of residues from the N-terminus to the C-terminus, written in one-letter code. Everything else here — the 3D coordinates, the secondary structure, the domain annotations — is ultimately a consequence of this string.

Q: What do the rendered images show?
A: The six renders are orthographic views along the three Cartesian axes in both directions. Representation (cartoon, sticks, or surface) and color scheme (sequence-rainbow or by-chain) vary across proteins so the training set covers all the common visualization conventions.

Q: Where is each backbone atom in 3D?
A: The mmCIF table is the protein's shape written out atom by atom. For each backbone N, Cα, C, and carbonyl O, it records an (x, y, z) coordinate triple in Å plus the residue type, chain letter, and residue number.

Q: How mobile is each atom in the crystal?
A: For experimental (PDB) structures, the B-factor (temperature factor) quantifies the positional spread of each atom in the crystal — a combination of thermal vibration and static disorder — in units of Å². High B-factors mark flexible loops or poorly resolved regions; low B-factors mark the rigid, well-ordered core.

Q: How big and how compact is the whole molecule?
A: Three whole-structure scalars: the radius of gyration (RMS distance of Cα from centroid, in Å), the count of Cα–Cα contacts (pairs closer than 8 Å and separated by more than four residues in sequence — i.e. tertiary, not local, contacts), and the bounding-box dimensions. Together they distinguish compact globular folds from extended fibres or disordered chains.

Q: What does the local fold look like, residue by residue?
A: A 3Di character summarizes, for each residue, the relative orientation of the Cα frame of its nearest spatial neighbor. Because it encodes fold topology rather than chemistry, 3Di alignments detect remote structural similarity that sequence alignment misses.

Q: How confident is the AlphaFold model at each residue?
A: For AlphaFold models, the B-factor field carries pLDDT — the model's own estimate of local accuracy on a 0–100 scale. Regions with pLDDT<50 should be treated as essentially unmodeled; they often correspond to intrinsically disordered segments.